Protein AF-A0A0Q6B0I0-F1 (afdb_monomer_lite)

pLDDT: mean 85.05, std 13.41, range [58.5, 97.88]

Radius of gyration: 19.26 Å; chains: 1; bounding box: 50×36×42 Å

Foldseek 3Di:
DVPDPDDDPVVVVVVVVVCVVVVQWPWAQDPDPVPHTDIGGDDPPVVCPPPPPPPPPDD

Secondary structure (DSSP, 8-state):
--SSS---HHHHHHHHHHHHHTTSEEEE----TTT--EEEE---TTTS-----------

Sequence (59 aa):
MRISKINSKATYHKCLKNLHFSGYIDYQPSYNPFKGSQIVMFDFAGEIKPASKKTNRRT

Structure (mmCIF, N/CA/C/O backbone):
data_AF-A0A0Q6B0I0-F1
#
_entry.id   AF-A0A0Q6B0I0-F1
#
loop_
_atom_site.group_PDB
_atom_site.id
_atom_site.type_symbol
_atom_site.label_atom_id
_atom_site.label_alt_id
_atom_site.label_comp_id
_atom_site.label_asym_id
_atom_site.label_entity_id
_atom_site.label_seq_id
_atom_site.pdbx_PDB_ins_code
_atom_site.Cartn_x
_atom_site.Cartn_y
_atom_site.Cartn_z
_atom_site.occupancy
_atom_site.B_iso_or_equiv
_atom_site.auth_seq_id
_atom_site.auth_comp_id
_atom_site.auth_asym_id
_atom_site.auth_atom_id
_atom_site.pdbx_PDB_model_num
ATOM 1 N N . MET A 1 1 ? 8.103 8.631 -9.210 1.00 65.69 1 MET A N 1
ATOM 2 C CA . MET A 1 1 ? 6.815 9.145 -8.702 1.00 65.69 1 MET A CA 1
ATOM 3 C C . MET A 1 1 ? 6.954 10.639 -8.447 1.00 65.69 1 MET A C 1
ATOM 5 O O . MET A 1 1 ? 7.375 11.027 -7.373 1.00 65.69 1 MET A O 1
ATOM 9 N N . ARG A 1 2 ? 6.710 11.478 -9.462 1.00 70.00 2 ARG A N 1
ATOM 10 C CA . ARG A 1 2 ? 7.022 12.923 -9.402 1.00 70.00 2 ARG A CA 1
ATOM 11 C C . ARG A 1 2 ? 6.058 13.744 -8.537 1.00 70.00 2 ARG A C 1
ATOM 13 O O . ARG A 1 2 ? 6.411 14.842 -8.139 1.00 70.00 2 ARG A O 1
ATOM 20 N N . ILE A 1 3 ? 4.858 13.222 -8.283 1.00 77.94 3 ILE A N 1
ATOM 21 C CA . ILE A 1 3 ? 3.756 13.959 -7.643 1.00 77.94 3 ILE A CA 1
ATOM 22 C C . ILE A 1 3 ? 3.506 13.566 -6.180 1.00 77.94 3 ILE A C 1
ATOM 24 O O . ILE A 1 3 ? 2.830 14.287 -5.458 1.00 77.94 3 ILE A O 1
ATOM 28 N N . SER A 1 4 ? 4.030 12.430 -5.722 1.00 74.44 4 SER A N 1
ATOM 29 C CA . SER A 1 4 ? 3.841 11.962 -4.347 1.00 74.44 4 SER A CA 1
ATOM 30 C C . SER A 1 4 ? 5.025 12.352 -3.471 1.00 74.44 4 SER A C 1
ATOM 32 O O . SER A 1 4 ? 6.164 12.251 -3.916 1.00 74.44 4 SER A O 1
ATOM 34 N N . LYS A 1 5 ? 4.786 12.629 -2.182 1.00 84.69 5 LYS A N 1
ATOM 35 C CA . LYS A 1 5 ? 5.855 12.794 -1.173 1.00 84.69 5 LYS A CA 1
ATOM 36 C C . LYS A 1 5 ? 6.673 11.511 -0.907 1.00 84.69 5 LYS A C 1
ATOM 38 O O . LYS A 1 5 ? 7.605 11.531 -0.113 1.00 84.69 5 LYS A O 1
ATOM 43 N N . ILE A 1 6 ? 6.323 10.389 -1.544 1.00 86.56 6 ILE A N 1
ATOM 44 C CA . ILE A 1 6 ? 7.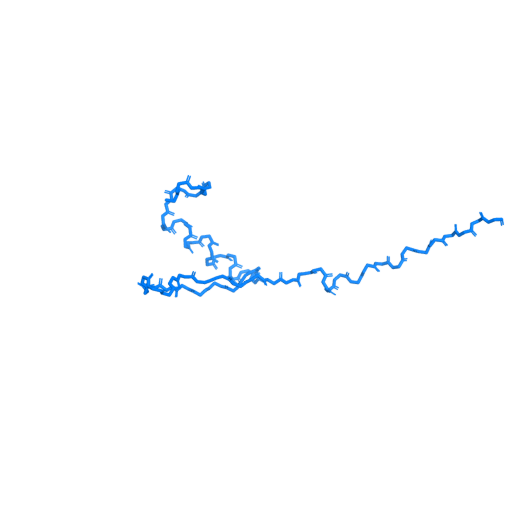031 9.110 -1.441 1.00 86.56 6 ILE A CA 1
ATOM 45 C C . ILE A 1 6 ? 7.989 8.968 -2.626 1.00 86.56 6 ILE A C 1
ATOM 47 O O . ILE A 1 6 ? 7.566 8.874 -3.778 1.00 86.56 6 ILE A O 1
ATOM 51 N N . ASN A 1 7 ? 9.287 8.912 -2.330 1.00 82.19 7 ASN A N 1
ATOM 52 C CA . ASN A 1 7 ? 10.340 9.042 -3.341 1.00 82.19 7 ASN A CA 1
ATOM 53 C C . ASN A 1 7 ? 10.743 7.731 -4.039 1.00 82.19 7 ASN A C 1
ATOM 55 O O . ASN A 1 7 ? 11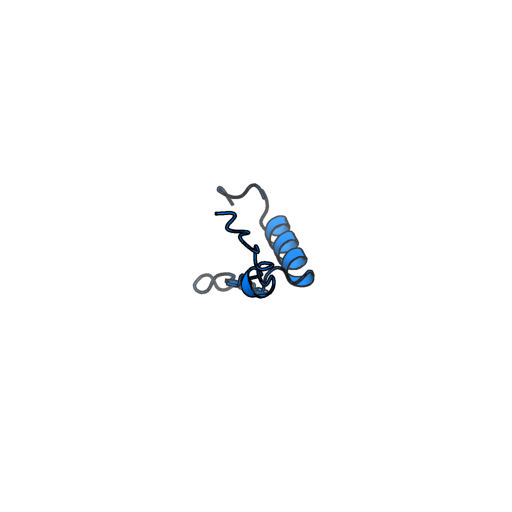.452 7.778 -5.040 1.00 82.19 7 ASN A O 1
ATOM 59 N N . SER A 1 8 ? 10.292 6.557 -3.572 1.00 90.06 8 SER A N 1
ATOM 60 C CA . SER A 1 8 ? 10.668 5.269 -4.179 1.00 90.06 8 SER A CA 1
ATOM 61 C C . SER A 1 8 ? 9.481 4.330 -4.389 1.00 90.06 8 SER A C 1
ATOM 63 O O . SER A 1 8 ? 8.574 4.257 -3.556 1.00 90.06 8 SER A O 1
ATOM 65 N N . LYS A 1 9 ? 9.515 3.568 -5.496 1.00 88.94 9 LYS A N 1
ATOM 66 C CA . LYS A 1 9 ? 8.508 2.545 -5.833 1.00 88.94 9 LYS A CA 1
ATOM 67 C C . LYS A 1 9 ? 8.349 1.527 -4.701 1.00 88.94 9 LYS A C 1
ATOM 69 O O . LYS A 1 9 ? 7.228 1.199 -4.324 1.00 88.94 9 LYS A O 1
ATOM 74 N N . ALA A 1 10 ? 9.463 1.067 -4.136 1.00 91.56 10 ALA A N 1
ATOM 75 C CA . ALA A 1 10 ? 9.456 0.104 -3.041 1.00 91.56 10 ALA A CA 1
ATO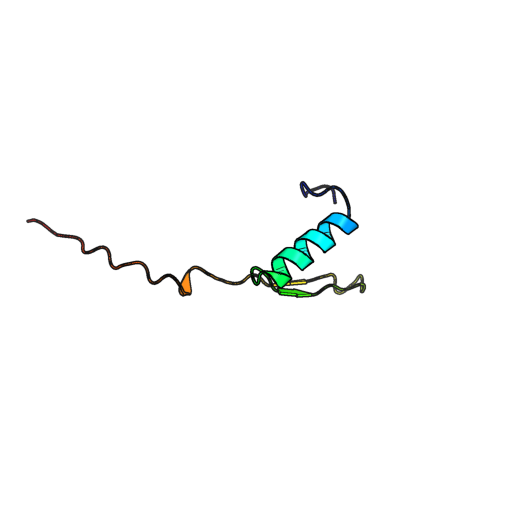M 76 C C . ALA A 1 10 ? 8.738 0.659 -1.801 1.00 91.56 10 ALA A C 1
ATOM 78 O O . ALA A 1 10 ? 7.869 -0.008 -1.238 1.00 91.56 10 ALA A O 1
ATOM 79 N N . THR A 1 11 ? 9.039 1.904 -1.418 1.00 94.12 11 THR A N 1
ATOM 80 C CA . THR A 1 11 ? 8.402 2.565 -0.271 1.00 94.12 11 THR A CA 1
ATOM 81 C C . THR A 1 11 ? 6.903 2.742 -0.496 1.00 94.12 11 THR A C 1
ATOM 83 O O . THR A 1 11 ? 6.122 2.468 0.408 1.00 94.12 11 THR A O 1
ATOM 86 N N . TYR A 1 12 ? 6.485 3.124 -1.705 1.00 91.94 12 TYR A N 1
ATOM 87 C CA . TYR A 1 12 ? 5.068 3.288 -2.038 1.00 91.94 12 TYR A CA 1
ATOM 88 C C . TYR A 1 12 ? 4.275 1.996 -1.857 1.00 91.94 12 TYR A C 1
ATOM 90 O O . TYR A 1 12 ? 3.275 1.979 -1.141 1.00 91.94 12 TYR A O 1
ATOM 98 N N . HIS A 1 13 ? 4.769 0.890 -2.417 1.00 93.19 13 HIS A N 1
ATOM 99 C CA . HIS A 1 13 ? 4.114 -0.405 -2.251 1.00 93.19 13 HIS A CA 1
ATOM 100 C C . HIS A 1 13 ? 4.118 -0.884 -0.793 1.00 93.19 13 HIS A C 1
ATOM 102 O O . HIS A 1 13 ? 3.144 -1.495 -0.361 1.00 93.19 13 HIS A O 1
ATOM 108 N N . LYS A 1 14 ? 5.171 -0.592 -0.013 1.00 95.06 14 LYS A N 1
ATOM 109 C CA . LYS A 1 14 ? 5.207 -0.906 1.426 1.00 95.06 14 LYS A CA 1
ATOM 110 C C . LYS A 1 14 ? 4.117 -0.151 2.190 1.00 95.06 14 LYS A C 1
ATOM 112 O O . LYS A 1 14 ? 3.380 -0.763 2.954 1.00 95.06 14 LYS A O 1
ATOM 117 N N . CYS A 1 15 ? 3.978 1.153 1.950 1.00 94.38 15 CYS A N 1
ATOM 118 C CA . CYS A 1 15 ? 2.941 1.968 2.582 1.00 94.38 15 CYS A CA 1
ATOM 119 C C . CYS A 1 15 ? 1.529 1.491 2.216 1.00 94.38 15 CYS A C 1
ATOM 121 O O . CYS A 1 15 ? 0.694 1.357 3.105 1.00 94.38 15 CYS A O 1
ATOM 123 N N . LEU A 1 16 ? 1.272 1.172 0.943 1.00 95.62 16 LEU A N 1
ATOM 124 C CA . LEU A 1 16 ? -0.027 0.643 0.514 1.00 95.62 16 LEU A CA 1
ATOM 125 C C . LEU A 1 16 ? -0.365 -0.698 1.167 1.00 95.62 16 LEU A C 1
ATOM 127 O O . LEU A 1 16 ? -1.486 -0.880 1.628 1.00 95.62 16 LEU A O 1
ATOM 131 N N . LYS A 1 17 ? 0.603 -1.618 1.264 1.00 96.69 17 LYS A N 1
ATOM 132 C CA . LYS A 1 17 ? 0.408 -2.897 1.966 1.00 96.69 17 LYS A CA 1
ATOM 133 C C . LYS A 1 17 ? 0.086 -2.700 3.443 1.00 96.69 17 LYS A C 1
ATOM 135 O O . LYS A 1 17 ? -0.786 -3.386 3.958 1.00 96.69 17 LYS A O 1
ATOM 140 N N . ASN A 1 18 ? 0.757 -1.759 4.107 1.00 97.69 18 ASN A N 1
ATOM 141 C CA . ASN A 1 18 ? 0.471 -1.450 5.506 1.00 97.69 18 ASN A CA 1
ATOM 142 C C . ASN A 1 18 ? -0.952 -0.901 5.674 1.00 97.69 18 ASN A C 1
ATOM 144 O O . ASN A 1 18 ? -1.679 -1.369 6.540 1.00 97.69 18 ASN A O 1
ATOM 148 N N . LEU A 1 19 ? -1.366 0.043 4.822 1.00 96.62 19 LEU A N 1
ATOM 149 C CA . LEU A 1 19 ? -2.727 0.590 4.844 1.00 96.62 19 LEU A CA 1
ATOM 150 C C . LEU A 1 19 ? -3.784 -0.486 4.583 1.00 96.62 19 LEU A C 1
ATOM 152 O O . LEU A 1 19 ? -4.818 -0.501 5.248 1.00 96.62 19 LEU A O 1
ATOM 156 N N . HIS A 1 20 ? -3.505 -1.392 3.647 1.00 97.88 20 HIS A N 1
ATOM 157 C CA . HIS A 1 20 ? -4.369 -2.524 3.345 1.00 97.88 20 HIS A CA 1
ATOM 158 C C . HIS A 1 20 ? -4.496 -3.487 4.524 1.00 97.88 20 HIS A C 1
ATOM 160 O O . HIS A 1 20 ? -5.602 -3.836 4.920 1.00 97.88 20 HIS A O 1
ATOM 166 N N . PHE A 1 21 ? -3.370 -3.858 5.137 1.00 97.69 21 PHE A N 1
ATOM 167 C CA . PHE A 1 21 ? -3.354 -4.717 6.319 1.00 97.69 21 PHE A CA 1
ATOM 168 C C . PHE A 1 21 ? -4.116 -4.099 7.498 1.00 97.69 21 PHE A C 1
ATOM 170 O O . PHE A 1 21 ? -4.785 -4.805 8.244 1.00 97.69 21 PHE A O 1
ATOM 177 N N . SER A 1 22 ? -4.058 -2.775 7.647 1.00 96.50 22 SER A N 1
ATOM 178 C CA . SER A 1 22 ? -4.826 -2.039 8.654 1.00 96.50 22 SER A CA 1
ATOM 179 C C . SER A 1 22 ? -6.303 -1.826 8.292 1.00 96.50 22 SER A C 1
ATOM 181 O O . SER A 1 22 ? -7.025 -1.230 9.084 1.00 96.50 22 SER A O 1
ATOM 183 N N . GLY A 1 23 ? -6.766 -2.283 7.124 1.00 95.12 23 GLY A N 1
ATOM 184 C CA . GLY A 1 23 ? -8.170 -2.193 6.713 1.00 95.12 23 GLY A CA 1
ATOM 185 C C . GLY A 1 23 ? -8.620 -0.806 6.242 1.00 95.12 23 GLY A C 1
ATOM 186 O O . GLY A 1 23 ? -9.816 -0.556 6.146 1.00 95.12 23 GLY A O 1
ATOM 187 N N . TYR A 1 24 ? -7.692 0.105 5.932 1.00 95.88 24 TYR A N 1
ATOM 188 C CA . TYR A 1 24 ? -8.048 1.447 5.447 1.00 95.88 24 TYR A CA 1
ATOM 189 C C . TYR A 1 24 ? -8.385 1.481 3.954 1.00 95.88 24 TYR A C 1
ATOM 191 O O . TYR A 1 24 ? -9.153 2.338 3.520 1.00 95.88 24 TYR A O 1
ATOM 199 N N . ILE A 1 25 ? -7.784 0.584 3.170 1.00 97.06 25 ILE A N 1
ATOM 200 C CA . ILE A 1 25 ? -7.962 0.485 1.717 1.00 97.06 25 ILE A CA 1
ATOM 201 C C . ILE A 1 25 ? -7.924 -0.979 1.272 1.00 97.06 25 ILE A C 1
ATOM 203 O O . ILE A 1 25 ? -7.282 -1.809 1.915 1.00 97.06 25 ILE A O 1
ATOM 207 N N . ASP A 1 26 ? -8.504 -1.290 0.117 1.00 97.31 26 ASP A N 1
ATOM 208 C CA . ASP A 1 26 ? -8.203 -2.535 -0.594 1.00 97.31 26 ASP A CA 1
ATOM 209 C C . ASP A 1 26 ? -7.148 -2.272 -1.674 1.00 97.31 26 ASP A C 1
ATOM 211 O O . ASP A 1 26 ? -7.387 -1.519 -2.621 1.00 97.31 26 ASP A O 1
ATOM 215 N N . TYR A 1 27 ? -5.955 -2.847 -1.507 1.00 97.75 27 TYR A N 1
ATOM 216 C CA . TYR A 1 27 ? -4.848 -2.658 -2.430 1.00 97.75 27 TYR A CA 1
ATOM 217 C C . TYR A 1 27 ? -4.646 -3.895 -3.307 1.00 97.75 27 TYR A C 1
ATOM 219 O O . TYR A 1 27 ? -4.186 -4.934 -2.838 1.00 97.75 27 TYR A O 1
ATOM 227 N N . GLN A 1 28 ? -4.883 -3.740 -4.612 1.00 97.25 28 GLN A N 1
ATOM 228 C CA . GLN A 1 28 ? -4.780 -4.801 -5.611 1.00 97.25 28 GLN A CA 1
ATOM 229 C C . GLN A 1 28 ? -3.588 -4.535 -6.551 1.00 97.25 28 GLN A C 1
ATOM 231 O O . GLN A 1 28 ? -3.729 -3.865 -7.584 1.00 97.25 28 GLN A O 1
ATOM 236 N N . PRO A 1 29 ? -2.372 -5.001 -6.205 1.00 95.25 29 PRO A N 1
ATOM 237 C CA . PRO A 1 29 ? -1.191 -4.796 -7.036 1.00 95.25 29 PRO A CA 1
ATOM 238 C C . PRO A 1 29 ? -1.320 -5.501 -8.393 1.00 95.25 29 PRO A C 1
ATOM 240 O O . PRO A 1 29 ? -1.830 -6.614 -8.494 1.00 95.25 29 PRO A O 1
ATOM 243 N N . SER A 1 30 ? -0.776 -4.882 -9.441 1.00 95.38 30 SER A N 1
ATOM 244 C CA . SER A 1 30 ? -0.633 -5.509 -10.758 1.00 95.38 30 SER A CA 1
ATOM 245 C C . SER A 1 30 ? 0.696 -5.144 -11.401 1.00 95.38 30 SER A C 1
ATOM 247 O O . SER A 1 30 ? 1.158 -4.006 -11.302 1.00 95.38 30 SER A O 1
ATOM 249 N N . TYR A 1 31 ? 1.272 -6.115 -12.106 1.00 93.44 31 TYR A N 1
ATOM 250 C CA . TYR A 1 31 ? 2.438 -5.936 -12.968 1.00 93.44 31 TYR A CA 1
ATOM 251 C C . TYR A 1 31 ? 2.057 -5.728 -14.441 1.00 93.44 31 TYR A C 1
ATOM 253 O O . TYR A 1 31 ? 2.931 -5.455 -15.258 1.00 93.44 31 TYR A O 1
ATOM 261 N N . ASN A 1 32 ? 0.769 -5.839 -14.788 1.00 95.69 32 ASN A N 1
ATOM 262 C CA . ASN A 1 32 ? 0.301 -5.628 -16.153 1.00 95.69 32 ASN A CA 1
ATOM 263 C C . ASN A 1 32 ? 0.248 -4.114 -16.462 1.00 95.69 32 ASN A C 1
ATOM 265 O O . ASN A 1 32 ? -0.491 -3.394 -15.780 1.00 95.69 32 ASN A O 1
ATOM 269 N N . PRO A 1 33 ? 0.971 -3.623 -17.488 1.00 92.81 33 PRO A N 1
ATOM 270 C CA . PRO A 1 33 ? 1.033 -2.199 -17.819 1.00 92.81 33 PRO A CA 1
ATOM 271 C C . PRO A 1 33 ? -0.299 -1.615 -18.312 1.00 92.81 33 PRO A C 1
ATOM 273 O O . PRO A 1 33 ? -0.527 -0.424 -18.131 1.00 92.81 33 PRO A O 1
ATOM 276 N N . PHE A 1 34 ? -1.191 -2.430 -18.884 1.00 95.00 34 PHE A N 1
ATOM 277 C CA . PHE A 1 34 ? -2.514 -1.989 -19.343 1.00 95.00 34 PHE A CA 1
ATOM 278 C C . PHE A 1 34 ? -3.545 -1.938 -18.213 1.00 95.00 34 PHE A C 1
ATOM 280 O O . PHE A 1 34 ? -4.492 -1.162 -18.278 1.00 95.00 34 PHE A O 1
ATOM 287 N N . LYS A 1 35 ? -3.373 -2.764 -17.174 1.00 94.88 35 LYS A N 1
ATOM 288 C CA . LYS A 1 35 ? -4.302 -2.826 -16.035 1.00 94.88 35 LYS A CA 1
ATOM 289 C C . LYS A 1 35 ? -3.921 -1.852 -14.920 1.00 94.88 35 LYS A C 1
ATOM 291 O O . LYS A 1 35 ? -4.796 -1.224 -14.332 1.00 94.88 35 LYS A O 1
ATOM 296 N N . GLY A 1 36 ? -2.626 -1.754 -14.616 1.00 92.50 36 GLY A N 1
ATOM 297 C CA . GLY A 1 36 ? -2.127 -1.001 -13.469 1.00 92.50 36 GLY A CA 1
ATOM 298 C C . GLY A 1 36 ? -2.532 -1.609 -12.121 1.00 92.50 36 GLY A C 1
ATOM 299 O O . GLY A 1 36 ? -3.369 -2.507 -12.028 1.00 92.50 36 GLY A O 1
ATOM 300 N N . SER A 1 37 ? -1.892 -1.140 -11.050 1.00 94.25 37 SER A N 1
ATOM 301 C CA . SER A 1 37 ? -2.325 -1.475 -9.688 1.00 94.25 37 SER A CA 1
ATOM 302 C C . SER A 1 37 ? -3.565 -0.660 -9.324 1.00 94.25 37 SER A C 1
ATOM 304 O O . SER A 1 37 ? -3.627 0.522 -9.658 1.00 94.25 37 SER A O 1
ATOM 306 N N . GLN A 1 38 ? -4.513 -1.270 -8.619 1.00 96.12 38 GLN A N 1
ATOM 307 C CA . GLN A 1 38 ? -5.785 -0.648 -8.248 1.00 96.12 38 GLN A CA 1
ATOM 308 C C . GLN A 1 38 ? -5.882 -0.469 -6.731 1.00 96.12 38 GLN A C 1
ATOM 310 O O . GLN A 1 38 ? -5.272 -1.217 -5.964 1.00 96.12 38 GLN A O 1
ATOM 315 N N . ILE A 1 39 ? -6.616 0.560 -6.308 1.00 96.19 39 ILE A N 1
ATOM 316 C CA . ILE A 1 39 ? -6.898 0.869 -4.905 1.00 96.19 39 ILE A CA 1
ATOM 317 C C . ILE A 1 39 ? -8.396 1.139 -4.795 1.00 96.19 39 ILE A C 1
ATOM 319 O O . ILE A 1 39 ? -8.908 1.995 -5.517 1.00 96.19 39 ILE A O 1
ATOM 323 N N . VAL A 1 40 ? -9.077 0.446 -3.887 1.00 96.62 40 VAL A N 1
ATOM 324 C CA . VAL A 1 40 ? -10.468 0.737 -3.520 1.00 96.62 40 VAL A CA 1
ATOM 325 C C . VAL A 1 40 ? -10.474 1.430 -2.161 1.00 96.62 40 VAL A C 1
ATOM 327 O O . VAL A 1 40 ? -9.808 0.987 -1.224 1.00 96.62 40 VAL A O 1
ATOM 330 N N . MET A 1 41 ? -11.202 2.542 -2.071 1.00 94.56 41 MET A N 1
ATOM 331 C CA . MET A 1 41 ? -11.361 3.324 -0.844 1.00 94.56 41 MET A CA 1
ATOM 332 C C . MET A 1 41 ? -12.663 2.928 -0.152 1.00 94.56 41 MET A C 1
ATOM 334 O O . MET A 1 41 ? -13.686 2.768 -0.819 1.00 94.56 41 MET A O 1
ATOM 338 N N . PHE A 1 42 ? -12.633 2.807 1.173 1.00 91.12 42 PHE A N 1
ATOM 339 C CA . PHE A 1 42 ? -13.833 2.576 1.973 1.00 91.12 42 PHE A CA 1
ATOM 340 C C . PHE A 1 42 ? -14.449 3.904 2.421 1.00 91.12 42 PHE A C 1
ATOM 342 O O . PHE A 1 42 ? -13.730 4.851 2.749 1.00 91.12 42 PHE A O 1
ATOM 349 N N . ASP A 1 43 ? -15.780 3.969 2.440 1.00 89.19 43 ASP A N 1
ATOM 350 C CA . ASP A 1 43 ? -16.507 5.093 3.025 1.00 89.19 43 ASP A CA 1
ATOM 351 C C . ASP A 1 43 ? -16.762 4.826 4.511 1.00 89.19 43 ASP A C 1
ATOM 353 O O . ASP A 1 43 ? -17.569 3.975 4.879 1.00 89.19 43 ASP A O 1
ATOM 357 N N . PHE A 1 44 ? -16.064 5.567 5.368 1.00 85.00 44 PHE A N 1
ATOM 358 C CA . PHE A 1 44 ? -16.234 5.484 6.818 1.00 85.00 44 PHE A CA 1
ATOM 359 C C . PHE A 1 44 ? -17.314 6.436 7.352 1.00 85.00 44 PHE A C 1
ATOM 361 O O . PHE A 1 44 ? -17.674 6.354 8.526 1.00 85.00 44 PHE A O 1
ATOM 368 N N . ALA A 1 45 ? -17.837 7.352 6.530 1.00 82.25 45 ALA A N 1
ATOM 369 C CA . ALA A 1 45 ? -18.813 8.341 6.978 1.00 82.25 45 ALA A CA 1
ATOM 370 C C . ALA A 1 45 ? -20.189 7.716 7.260 1.00 82.25 45 ALA A C 1
ATOM 372 O O . ALA A 1 45 ? -20.889 8.178 8.159 1.00 82.25 45 ALA A O 1
ATOM 373 N N . GLY A 1 46 ? -20.565 6.651 6.542 1.00 70.81 46 GLY A N 1
ATOM 374 C CA . GLY A 1 46 ? -21.851 5.963 6.721 1.00 70.81 46 GLY A CA 1
ATOM 375 C C . GLY A 1 46 ? -22.012 5.228 8.060 1.00 70.81 46 GLY A C 1
ATOM 376 O O . GLY A 1 46 ? -23.130 5.085 8.554 1.00 70.81 46 GLY A O 1
ATOM 377 N N . GLU A 1 47 ? -20.907 4.806 8.677 1.00 62.47 47 GLU A N 1
ATOM 378 C CA . GLU A 1 47 ? -20.887 4.088 9.964 1.00 62.47 47 GLU A CA 1
ATOM 379 C C . GLU A 1 47 ? -21.082 5.039 11.159 1.00 62.47 47 GLU A C 1
ATOM 381 O O . GLU A 1 47 ? -21.626 4.674 12.205 1.00 62.47 47 GLU A O 1
ATOM 386 N N . ILE A 1 48 ? -20.681 6.302 11.001 1.00 65.56 48 ILE A N 1
ATOM 387 C CA . ILE A 1 48 ? -20.828 7.329 12.027 1.00 65.56 48 ILE A CA 1
ATOM 388 C C . ILE A 1 48 ? -22.199 7.968 11.833 1.00 65.56 48 ILE A C 1
ATOM 390 O O . ILE A 1 48 ? -22.324 9.015 11.200 1.00 65.56 48 ILE A O 1
ATOM 394 N N . LYS A 1 49 ? -23.252 7.356 12.392 1.00 65.25 49 LYS A N 1
ATOM 395 C CA . LYS A 1 49 ? -24.554 8.032 12.496 1.00 65.25 49 LYS A CA 1
ATOM 396 C C . LYS A 1 49 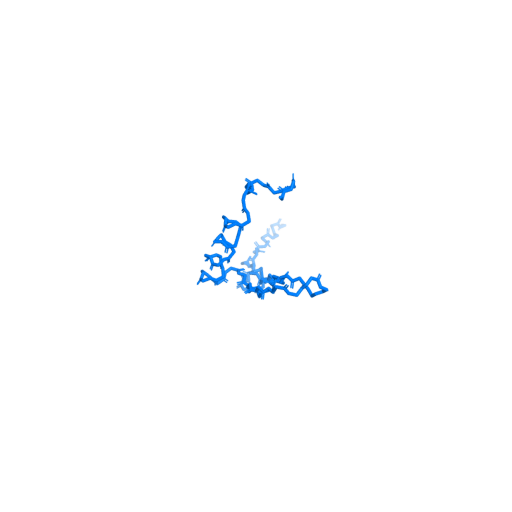? -24.307 9.392 13.158 1.00 65.25 49 LYS A C 1
ATOM 398 O O . LYS A 1 49 ? -23.886 9.408 14.318 1.00 65.25 49 LYS A O 1
ATOM 403 N N . PRO A 1 50 ? -24.528 10.528 12.469 1.00 65.62 50 PRO A N 1
ATOM 404 C CA . PRO A 1 50 ? -24.343 11.821 13.098 1.00 65.62 50 PRO A CA 1
ATOM 405 C C . PRO A 1 50 ? -25.294 11.864 14.29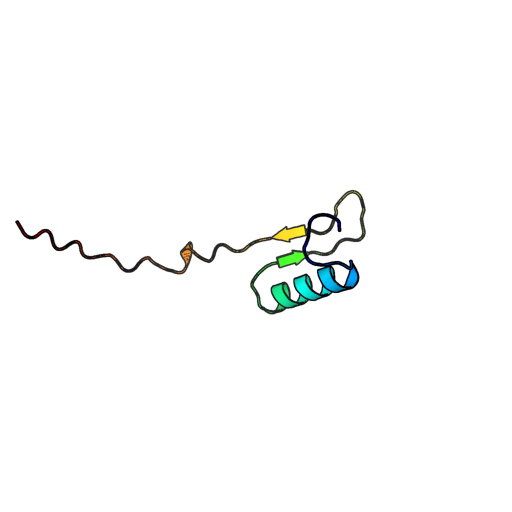0 1.00 65.62 50 PRO A C 1
ATOM 407 O O . PRO A 1 50 ? -26.506 11.713 14.124 1.00 65.62 50 PRO A O 1
ATOM 410 N N . ALA A 1 51 ? -24.743 12.002 15.500 1.00 66.44 51 ALA A N 1
ATOM 411 C CA . ALA A 1 51 ? -25.546 12.171 16.701 1.00 66.44 51 ALA A CA 1
ATOM 412 C C . ALA A 1 51 ? -26.545 13.295 16.417 1.00 66.44 51 ALA A C 1
ATOM 414 O O . ALA A 1 51 ? -26.133 14.402 16.058 1.00 66.44 51 ALA A O 1
ATOM 415 N N . SER A 1 52 ? -27.847 12.995 16.487 1.00 66.44 52 SER A N 1
ATOM 416 C CA . SER A 1 52 ? -28.886 13.962 16.150 1.00 66.44 52 SER A CA 1
ATOM 417 C C . SE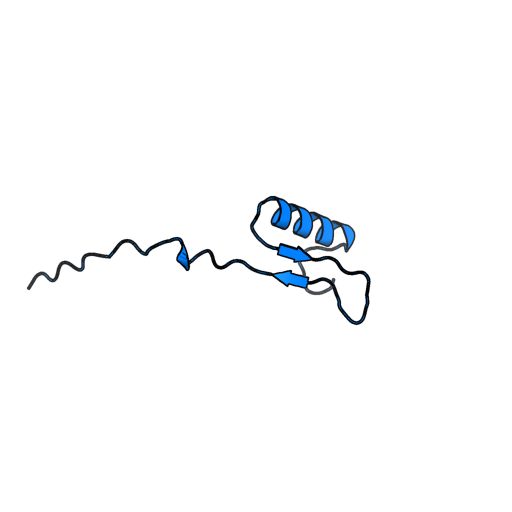R A 1 52 ? -28.651 15.211 16.994 1.00 66.44 52 SER A C 1
ATOM 419 O O . SER A 1 52 ? -28.841 15.180 18.214 1.00 66.44 52 SER A O 1
ATOM 421 N N . LYS A 1 53 ? -28.202 16.308 16.381 1.00 64.12 53 LYS A N 1
ATOM 422 C CA . LYS A 1 53 ? -28.135 17.589 17.074 1.00 64.12 53 LYS A CA 1
ATOM 423 C C . LYS A 1 53 ? -29.581 17.963 17.382 1.00 64.12 53 LYS A C 1
ATOM 425 O O . LYS A 1 53 ? -30.313 18.375 16.487 1.00 64.12 53 LYS A O 1
ATOM 430 N N . LYS A 1 54 ? -30.024 17.760 18.628 1.00 58.50 54 LYS A N 1
ATOM 431 C CA . LYS A 1 54 ? -31.308 18.281 19.102 1.00 58.50 54 LYS A CA 1
ATOM 432 C C . LYS A 1 54 ? -31.205 19.804 19.062 1.00 58.50 54 LYS A C 1
ATOM 434 O O . LYS A 1 54 ? -30.662 20.417 19.976 1.00 58.50 54 LYS A O 1
ATOM 439 N N . THR A 1 55 ? -31.678 20.412 17.978 1.00 62.84 55 THR A N 1
ATOM 440 C CA . THR A 1 55 ? -31.911 21.854 17.913 1.00 62.84 55 THR A CA 1
ATOM 441 C C . THR A 1 55 ? -32.993 22.178 18.935 1.00 62.84 55 THR A C 1
ATOM 443 O O . THR A 1 55 ? -34.178 21.982 18.677 1.00 62.84 55 THR A O 1
ATOM 446 N N . ASN A 1 56 ? -32.588 22.657 20.110 1.00 64.19 56 ASN A N 1
ATOM 447 C CA . ASN A 1 56 ? -33.496 23.335 21.023 1.00 64.19 56 ASN A CA 1
ATOM 448 C C . ASN A 1 56 ? -33.918 24.649 20.355 1.00 64.19 56 ASN A C 1
ATOM 450 O O . ASN A 1 56 ? -33.218 25.656 20.452 1.00 64.19 56 ASN A O 1
ATOM 454 N N . ARG A 1 57 ? -35.055 24.637 19.653 1.00 61.31 57 ARG A N 1
ATOM 455 C CA . ARG A 1 57 ? -35.770 25.867 19.313 1.00 61.31 57 ARG A CA 1
ATOM 456 C C . ARG A 1 57 ? -36.348 26.415 20.617 1.00 61.31 57 ARG A C 1
ATOM 458 O O . ARG A 1 57 ? -37.388 25.953 21.069 1.00 61.31 57 ARG A O 1
ATOM 465 N N . ARG A 1 58 ? -35.629 27.343 21.248 1.00 62.59 58 ARG A N 1
ATOM 466 C CA . ARG A 1 58 ? -36.211 28.249 22.240 1.00 62.59 58 ARG A CA 1
ATOM 467 C C . ARG A 1 58 ? -36.855 29.393 21.460 1.00 62.59 58 ARG A C 1
ATOM 469 O O . ARG A 1 58 ? -36.137 30.208 20.887 1.00 62.59 58 ARG A O 1
ATOM 476 N N . THR A 1 59 ? -38.178 29.373 21.386 1.00 62.00 59 THR A N 1
ATOM 477 C CA . THR A 1 59 ? -39.033 30.538 21.126 1.00 62.00 59 THR A CA 1
ATOM 478 C C . THR A 1 59 ? -39.747 30.860 22.418 1.00 62.00 59 THR A C 1
ATOM 480 O O . THR A 1 59 ? -40.230 29.877 23.027 1.00 62.00 59 THR A O 1
#